Protein AF-Q09I59-F1 (afdb_monomer)

Solvent-accessible surface area (backbone atoms only — not comparable to full-atom values): 8907 Å² total; per-residue (Å²): 117,71,69,51,73,42,78,78,50,72,44,81,43,88,93,27,93,47,53,35,36,32,31,35,45,63,81,45,91,86,39,67,25,33,36,39,41,29,48,41,69,92,40,78,48,29,37,40,35,38,41,41,76,60,78,83,62,91,60,56,68,72,19,42,50,50,52,49,53,52,51,53,55,29,48,50,63,65,67,69,67,82,77,74,91,72,101,75,76,78,73,66,84,68,60,46,74,46,81,46,103,76,83,51,68,38,32,20,57,72,46,79,43,51,49,87,98,36,50,28,40,35,32,38,49,74,55,52,98,77,73,97,73,86,81,86,77,91,80,84,82,80,88,83,137

Sequence (145 aa):
DGCQWRKYGQKMAKGNPWPRAYFRCTVSPGCPVRKQVQRCEEDTSILVTTYEGTHNHALSLAAAVMASTTSAAASMLLTGSTTSATPHMATTPQFITISGPQGQNSTAVPAISASSPFPTITLDLTNTPASQISNRSNNSPGTPS

Structure (mmCIF, N/CA/C/O backbone):
data_AF-Q09I59-F1
#
_entry.id   AF-Q09I59-F1
#
loop_
_atom_site.group_PDB
_atom_site.id
_atom_site.type_symbol
_atom_site.label_atom_id
_atom_site.label_alt_id
_atom_site.label_comp_id
_atom_site.label_asym_id
_atom_site.label_entity_id
_atom_site.label_seq_id
_atom_site.pdbx_PDB_ins_code
_atom_site.Cartn_x
_atom_site.Cartn_y
_atom_site.Cartn_z
_atom_site.occupancy
_atom_site.B_iso_or_equiv
_atom_site.auth_seq_id
_atom_site.auth_comp_id
_atom_site.auth_asym_id
_atom_site.auth_atom_id
_atom_site.pdbx_PDB_model_num
ATOM 1 N N . ASP A 1 1 ? 3.744 9.230 1.809 1.00 65.81 1 ASP A N 1
ATOM 2 C CA . ASP A 1 1 ? 4.600 8.054 1.526 1.00 65.81 1 ASP A CA 1
ATOM 3 C C . ASP A 1 1 ? 5.380 8.175 0.206 1.00 65.81 1 ASP A C 1
ATOM 5 O O . ASP A 1 1 ? 6.298 7.396 -0.010 1.00 65.81 1 ASP A O 1
ATOM 9 N N . GLY A 1 2 ? 5.091 9.157 -0.665 1.00 72.75 2 GLY A N 1
ATOM 10 C CA . GLY A 1 2 ? 5.968 9.551 -1.785 1.00 72.75 2 GLY A CA 1
ATOM 11 C C . GLY A 1 2 ? 6.022 8.559 -2.954 1.00 72.75 2 GLY A C 1
ATOM 12 O O . GLY A 1 2 ? 6.623 8.850 -3.984 1.00 72.75 2 GLY A O 1
ATOM 13 N N . CYS A 1 3 ? 5.372 7.406 -2.812 1.00 83.81 3 CYS A N 1
ATOM 14 C CA . CYS A 1 3 ? 5.214 6.402 -3.853 1.00 83.81 3 CYS A CA 1
ATOM 15 C C . CYS A 1 3 ? 3.894 6.606 -4.607 1.00 83.81 3 CYS A C 1
ATOM 17 O O . CYS A 1 3 ? 2.929 7.155 -4.076 1.00 83.81 3 CYS A O 1
ATOM 19 N N . GLN A 1 4 ? 3.834 6.121 -5.846 1.00 90.12 4 GLN A N 1
ATOM 20 C CA . GLN A 1 4 ? 2.592 6.086 -6.616 1.00 90.12 4 GLN A CA 1
ATOM 21 C C . GLN A 1 4 ? 1.852 4.778 -6.340 1.00 90.12 4 GLN A C 1
ATOM 23 O O . GLN A 1 4 ? 2.411 3.692 -6.519 1.00 90.12 4 GLN A O 1
ATOM 28 N N . TRP A 1 5 ? 0.595 4.889 -5.912 1.00 93.56 5 TRP A N 1
ATOM 29 C CA . TRP A 1 5 ? -0.233 3.754 -5.519 1.00 93.56 5 TRP A CA 1
ATOM 30 C C . TRP A 1 5 ? -1.458 3.628 -6.402 1.00 93.56 5 TRP A C 1
ATOM 32 O O . TRP A 1 5 ? -2.155 4.605 -6.669 1.00 93.56 5 TRP A O 1
ATOM 42 N N . ARG A 1 6 ? -1.793 2.388 -6.757 1.00 96.50 6 ARG A N 1
ATOM 43 C CA . ARG A 1 6 ? -3.065 2.057 -7.397 1.00 96.50 6 ARG A CA 1
ATOM 44 C C . ARG A 1 6 ? -3.838 1.068 -6.544 1.00 96.50 6 ARG A C 1
ATOM 46 O O . ARG A 1 6 ? -3.310 0.017 -6.176 1.00 96.50 6 ARG A O 1
ATOM 53 N N . LYS A 1 7 ? -5.097 1.398 -6.253 1.00 96.62 7 LYS A N 1
ATOM 54 C CA . LYS A 1 7 ? -6.031 0.484 -5.593 1.00 96.62 7 LYS A CA 1
ATOM 55 C C . LYS A 1 7 ? -6.340 -0.674 -6.538 1.00 96.62 7 LYS A C 1
ATOM 57 O O . LYS A 1 7 ? -6.671 -0.439 -7.700 1.00 96.62 7 LYS A O 1
ATOM 62 N N . TYR A 1 8 ? -6.218 -1.904 -6.053 1.00 95.50 8 TYR A N 1
ATOM 63 C CA . TYR A 1 8 ? -6.540 -3.106 -6.835 1.00 95.50 8 TYR A CA 1
ATOM 64 C C . TYR A 1 8 ? -7.641 -3.955 -6.200 1.00 95.50 8 TYR A C 1
ATOM 66 O O . TYR A 1 8 ? -8.172 -4.847 -6.852 1.00 95.50 8 TYR A O 1
ATOM 74 N N . GLY A 1 9 ? -8.000 -3.682 -4.946 1.00 96.94 9 GLY A N 1
ATOM 75 C CA . GLY A 1 9 ? -9.042 -4.427 -4.262 1.00 96.94 9 GLY A CA 1
ATOM 76 C C . GLY A 1 9 ? -9.508 -3.755 -2.981 1.00 96.94 9 GLY A C 1
ATOM 77 O O . GLY A 1 9 ? -8.887 -2.822 -2.461 1.00 96.94 9 GLY A O 1
ATOM 78 N N . GLN A 1 10 ? -10.627 -4.253 -2.476 1.00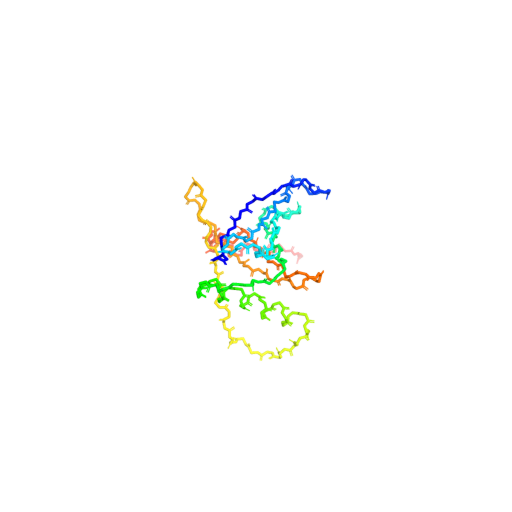 97.06 10 GLN A N 1
ATOM 79 C CA . GLN A 1 10 ? -11.176 -3.912 -1.175 1.00 97.06 10 GLN A CA 1
ATOM 80 C C . GLN A 1 10 ? -11.911 -5.135 -0.628 1.00 97.06 10 GLN A C 1
ATOM 82 O O . GLN A 1 10 ? -12.586 -5.827 -1.388 1.00 97.06 10 GLN A O 1
ATOM 87 N N . LYS A 1 11 ? -11.786 -5.401 0.673 1.00 95.88 11 LYS A N 1
ATOM 88 C CA . LYS A 1 11 ? -12.460 -6.525 1.332 1.00 95.88 11 LYS A CA 1
ATOM 89 C C . LYS A 1 11 ? -13.043 -6.081 2.671 1.00 95.88 11 LYS A C 1
ATOM 91 O O . LYS A 1 11 ? -12.357 -5.393 3.425 1.00 95.88 11 LYS A O 1
ATOM 96 N N . MET A 1 12 ? -14.273 -6.501 2.974 1.00 94.62 12 MET A N 1
ATOM 97 C CA . MET A 1 12 ? -14.809 -6.387 4.335 1.00 94.62 12 MET A CA 1
ATOM 98 C C . MET A 1 12 ? -13.981 -7.260 5.275 1.00 94.62 12 MET A C 1
ATOM 100 O O . MET A 1 12 ? -13.681 -8.416 4.960 1.00 94.62 12 MET A O 1
ATOM 104 N N . ALA A 1 13 ? -13.578 -6.702 6.409 1.00 87.44 13 ALA A N 1
ATOM 105 C CA . ALA A 1 13 ? -12.882 -7.461 7.431 1.00 87.44 13 ALA A CA 1
ATOM 106 C C . ALA A 1 13 ? -13.898 -8.060 8.402 1.00 87.44 13 ALA A C 1
ATOM 108 O O . ALA A 1 13 ? -14.928 -7.465 8.696 1.00 87.44 13 ALA A O 1
ATOM 109 N N . LYS A 1 14 ? -13.608 -9.262 8.896 1.00 88.31 14 LYS A N 1
ATOM 110 C CA . LYS A 1 14 ? -14.402 -9.870 9.961 1.00 88.31 14 LYS A CA 1
ATOM 111 C C . LYS A 1 14 ? -14.180 -9.061 11.245 1.00 88.31 14 LYS A C 1
ATOM 113 O O . LYS A 1 14 ? -13.031 -8.769 11.556 1.00 88.31 14 LYS A O 1
ATOM 118 N N . GLY A 1 15 ? -15.253 -8.701 11.946 1.00 87.94 15 GLY A N 1
ATOM 119 C CA . GLY A 1 15 ? -15.206 -7.862 13.154 1.00 87.94 15 GLY A CA 1
ATOM 120 C C . GLY A 1 15 ? -15.238 -6.366 12.845 1.00 87.94 15 GLY A C 1
ATOM 121 O O . GLY A 1 15 ? -16.060 -5.646 13.385 1.00 87.94 15 GLY A O 1
ATOM 122 N N . ASN A 1 16 ? -14.466 -5.909 11.862 1.00 88.38 16 ASN A N 1
ATOM 123 C CA . ASN A 1 16 ? -14.328 -4.479 11.611 1.00 88.38 16 ASN A CA 1
ATOM 124 C C . ASN A 1 16 ? -15.332 -3.945 10.555 1.00 88.38 16 ASN A C 1
ATOM 126 O O . ASN A 1 16 ? -15.283 -4.387 9.399 1.00 88.38 16 ASN A O 1
ATOM 130 N N . PRO A 1 17 ? -16.193 -2.959 10.897 1.00 90.81 17 PRO A N 1
ATOM 131 C CA . PRO A 1 17 ? -17.176 -2.375 9.974 1.00 90.81 17 PRO A CA 1
ATOM 132 C C . PRO A 1 17 ? -16.533 -1.567 8.836 1.00 90.81 17 PRO A C 1
ATOM 134 O O . PRO A 1 17 ? -17.186 -1.266 7.834 1.00 90.81 17 PRO A O 1
ATOM 137 N N . TRP A 1 18 ? -15.248 -1.227 8.961 1.00 90.12 18 TRP A N 1
ATOM 138 C CA . TRP A 1 18 ? -14.497 -0.484 7.962 1.00 90.12 18 TRP A CA 1
ATOM 139 C C . TRP A 1 18 ? -13.745 -1.428 7.017 1.00 90.12 18 TRP A C 1
ATOM 141 O O . TRP A 1 18 ? -12.897 -2.224 7.451 1.00 90.12 18 TRP A O 1
ATOM 151 N N . PRO A 1 19 ? -13.996 -1.334 5.698 1.00 93.50 19 PRO A N 1
ATOM 152 C CA . PRO A 1 19 ? -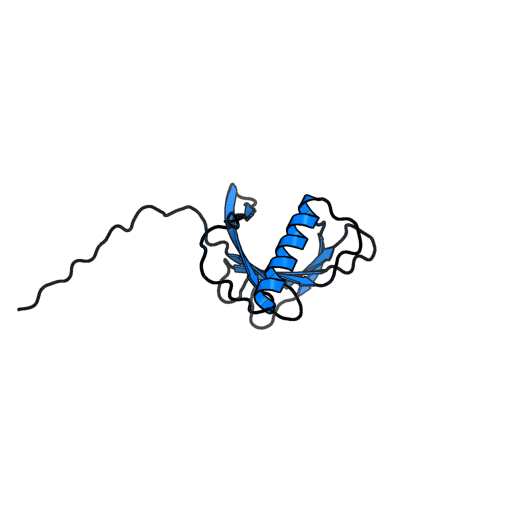13.352 -2.208 4.734 1.00 93.50 19 PRO A CA 1
ATOM 153 C C . PRO A 1 19 ? -11.839 -1.978 4.685 1.00 93.50 19 PRO A C 1
ATOM 155 O O . PRO A 1 19 ? -11.354 -0.848 4.746 1.00 93.50 19 PRO A O 1
ATOM 158 N N . ARG A 1 20 ? -11.089 -3.060 4.468 1.00 95.69 20 ARG A N 1
ATOM 159 C CA . ARG A 1 20 ? -9.653 -3.010 4.183 1.00 95.69 20 ARG A CA 1
ATOM 160 C C . ARG A 1 20 ? -9.436 -2.752 2.695 1.00 95.69 20 ARG A C 1
ATOM 162 O O . ARG A 1 20 ? -9.881 -3.541 1.856 1.00 95.69 20 ARG A O 1
ATOM 169 N N . ALA A 1 21 ? -8.754 -1.662 2.360 1.00 96.88 21 ALA A N 1
ATOM 170 C CA . ALA A 1 21 ? -8.381 -1.317 0.991 1.00 96.88 21 ALA A CA 1
ATOM 171 C C . ALA A 1 21 ? -6.960 -1.801 0.673 1.00 96.88 21 ALA A C 1
ATOM 173 O O . ALA A 1 21 ? -6.067 -1.702 1.512 1.00 96.88 21 ALA A O 1
ATOM 174 N N . TYR A 1 22 ? -6.747 -2.297 -0.547 1.00 96.69 22 TYR A N 1
ATOM 175 C CA . TYR A 1 22 ? -5.474 -2.867 -0.984 1.00 96.69 22 TYR A CA 1
ATOM 176 C C . TYR A 1 22 ? -4.890 -2.083 -2.156 1.00 96.69 22 TYR A C 1
ATOM 178 O O . TYR A 1 22 ? -5.573 -1.825 -3.156 1.00 96.69 22 TYR A O 1
ATOM 186 N N . PHE A 1 23 ? -3.608 -1.744 -2.045 1.00 96.75 23 PHE A N 1
ATOM 187 C CA . PHE A 1 23 ? -2.884 -0.934 -3.016 1.00 96.75 23 PHE A CA 1
ATOM 188 C C . PHE A 1 23 ? -1.577 -1.602 -3.430 1.00 96.75 23 PHE A C 1
ATOM 190 O O . PHE A 1 23 ? -0.944 -2.303 -2.639 1.00 96.75 23 PHE A O 1
ATOM 197 N N . ARG A 1 24 ? -1.163 -1.359 -4.673 1.00 95.62 24 ARG A N 1
ATOM 198 C CA . ARG A 1 24 ? 0.139 -1.771 -5.212 1.00 95.62 24 ARG A CA 1
ATOM 199 C C . ARG A 1 24 ? 0.921 -0.558 -5.692 1.00 95.62 24 ARG A C 1
ATOM 201 O O . ARG A 1 24 ? 0.307 0.404 -6.167 1.00 95.62 24 ARG A O 1
ATOM 208 N N . CYS A 1 25 ? 2.243 -0.622 -5.587 1.00 94.44 25 CYS A N 1
ATOM 209 C CA . CYS A 1 25 ? 3.121 0.365 -6.201 1.00 94.44 25 CYS A CA 1
ATOM 210 C C . CYS A 1 25 ? 2.980 0.315 -7.731 1.00 94.44 25 CYS A C 1
ATOM 212 O O . CYS A 1 25 ? 2.870 -0.765 -8.317 1.00 94.44 25 CYS A O 1
ATOM 214 N N . THR A 1 26 ? 2.975 1.477 -8.381 1.00 94.56 26 THR A N 1
ATOM 215 C CA . THR A 1 26 ? 2.922 1.591 -9.850 1.00 94.56 26 THR A CA 1
ATOM 216 C C . THR A 1 26 ? 4.092 2.357 -10.449 1.00 94.56 26 THR A C 1
ATOM 218 O O . THR A 1 26 ? 4.066 2.659 -11.635 1.00 94.56 26 THR A O 1
ATOM 221 N N . VAL A 1 27 ? 5.111 2.676 -9.649 1.00 91.44 27 VAL A N 1
ATOM 222 C CA . VAL A 1 27 ? 6.283 3.438 -10.110 1.00 91.44 27 VAL A CA 1
ATOM 223 C C . VAL A 1 27 ? 7.111 2.644 -11.125 1.00 91.44 27 VAL A C 1
ATOM 225 O O . VAL A 1 27 ? 7.604 3.220 -12.086 1.00 91.44 27 VAL A O 1
ATOM 228 N N . SER A 1 28 ? 7.237 1.328 -10.937 1.00 92.12 28 SER A N 1
ATOM 229 C CA . SER A 1 28 ? 7.914 0.431 -11.877 1.00 92.12 28 SER A CA 1
ATOM 230 C C . SER A 1 28 ? 7.043 -0.792 -12.175 1.00 92.12 28 SER A C 1
ATOM 232 O O . SER A 1 28 ? 6.421 -1.328 -11.244 1.00 92.12 28 SER A O 1
ATOM 234 N N . PRO A 1 29 ? 6.983 -1.261 -13.436 1.00 92.50 29 PRO A N 1
ATOM 235 C CA . PRO A 1 29 ? 6.348 -2.528 -13.773 1.00 92.50 29 PRO A CA 1
ATOM 236 C C . PRO A 1 29 ? 6.895 -3.671 -12.911 1.00 92.50 29 PRO A C 1
ATOM 238 O O . PRO A 1 29 ? 8.101 -3.826 -12.746 1.00 92.50 29 PRO A O 1
ATOM 241 N N . GLY A 1 30 ? 5.999 -4.475 -12.339 1.00 93.19 30 GLY A N 1
ATOM 242 C CA . GLY A 1 30 ? 6.392 -5.624 -11.521 1.00 93.19 30 GLY A CA 1
ATOM 243 C C . GLY A 1 30 ? 6.960 -5.283 -10.139 1.00 93.19 30 GLY A C 1
ATOM 244 O O . GLY A 1 30 ? 7.471 -6.181 -9.476 1.00 93.19 30 GLY A O 1
ATOM 245 N N . CYS A 1 31 ? 6.870 -4.031 -9.670 1.00 94.06 31 CYS A N 1
ATOM 246 C CA . CYS A 1 31 ? 7.241 -3.705 -8.292 1.00 94.06 31 CYS A CA 1
ATOM 247 C C . CYS A 1 31 ? 6.417 -4.552 -7.298 1.00 94.06 31 CYS A C 1
ATOM 249 O O . CYS A 1 31 ? 5.181 -4.517 -7.355 1.00 94.06 31 CYS A O 1
ATOM 251 N N . PRO A 1 32 ? 7.059 -5.311 -6.387 1.00 93.81 32 PRO A N 1
ATOM 252 C CA . PRO A 1 32 ? 6.350 -6.239 -5.509 1.00 93.81 32 PRO A CA 1
ATOM 253 C C . PRO A 1 32 ? 5.662 -5.535 -4.334 1.00 93.81 32 PRO A C 1
ATOM 255 O O . PRO A 1 32 ? 4.869 -6.166 -3.638 1.00 93.81 32 PRO A O 1
ATOM 258 N N . VAL A 1 33 ? 5.938 -4.242 -4.117 1.00 93.19 33 VAL A N 1
ATOM 259 C CA . VAL A 1 33 ? 5.457 -3.504 -2.948 1.00 93.19 33 VAL A CA 1
ATOM 260 C C . VAL A 1 33 ? 3.943 -3.331 -2.962 1.00 93.19 33 VAL A C 1
ATOM 262 O O . VAL A 1 33 ? 3.341 -2.835 -3.926 1.00 93.19 33 VAL A O 1
ATOM 265 N N . ARG A 1 34 ? 3.331 -3.692 -1.839 1.00 94.75 34 ARG A N 1
ATOM 266 C CA . ARG A 1 34 ? 1.895 -3.597 -1.580 1.00 94.75 34 ARG A CA 1
ATOM 267 C C . ARG A 1 34 ? 1.667 -2.895 -0.252 1.00 94.75 34 ARG A C 1
ATOM 269 O O . ARG A 1 34 ? 2.525 -2.909 0.622 1.00 94.75 34 ARG A O 1
ATOM 276 N N . LYS A 1 35 ? 0.493 -2.293 -0.093 1.00 92.81 35 LYS A N 1
ATOM 277 C CA . LYS A 1 35 ? 0.027 -1.845 1.219 1.00 92.81 35 LYS A CA 1
ATOM 278 C C . LYS A 1 35 ? -1.446 -2.136 1.418 1.00 92.81 35 LYS A C 1
ATOM 280 O O . LYS A 1 35 ? -2.223 -2.126 0.455 1.00 92.81 35 LYS A O 1
ATOM 285 N N . GLN A 1 36 ? -1.828 -2.366 2.664 1.00 94.38 36 GLN A N 1
ATOM 286 C CA . GLN A 1 36 ? -3.223 -2.411 3.080 1.00 94.38 36 GLN A CA 1
ATOM 287 C C . GLN A 1 36 ? -3.512 -1.224 3.987 1.00 94.38 36 GLN A C 1
ATOM 289 O O . GLN A 1 36 ? -2.683 -0.880 4.819 1.00 94.38 36 GLN A O 1
ATOM 294 N N . VAL A 1 37 ? -4.676 -0.604 3.820 1.00 94.06 37 VAL A N 1
ATOM 295 C CA . VAL A 1 37 ? -5.137 0.503 4.665 1.00 94.06 37 VAL A CA 1
ATOM 296 C C . VAL A 1 37 ? -6.476 0.115 5.263 1.00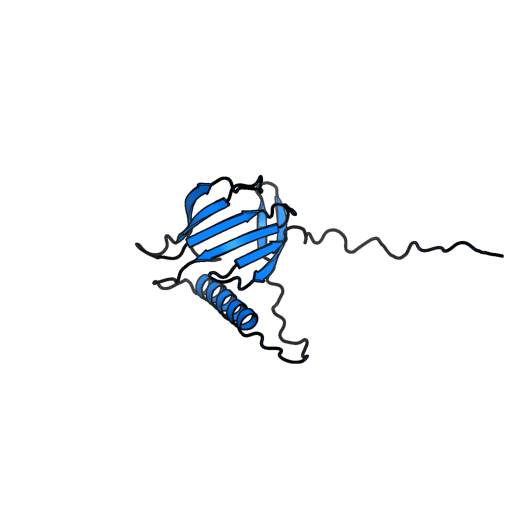 94.06 37 VAL A C 1
ATOM 298 O O . VAL A 1 37 ? -7.377 -0.323 4.537 1.00 94.06 37 VAL A O 1
ATOM 301 N N . GLN A 1 38 ? -6.612 0.269 6.573 1.00 93.62 38 GLN A N 1
ATOM 302 C CA . GLN A 1 38 ? -7.849 -0.006 7.288 1.00 93.62 38 GLN A CA 1
ATOM 303 C C . GLN A 1 38 ? -7.992 0.930 8.489 1.00 93.62 38 GLN A C 1
ATOM 305 O O . GLN A 1 38 ? -7.005 1.238 9.147 1.00 93.62 38 GLN A O 1
ATOM 310 N N . ARG A 1 39 ? -9.215 1.370 8.793 1.00 92.44 39 ARG A N 1
ATOM 311 C CA . ARG A 1 39 ? -9.497 2.030 10.077 1.00 92.44 39 ARG A CA 1
ATOM 312 C C . ARG A 1 39 ? -9.497 1.010 11.207 1.00 92.44 39 ARG A C 1
ATOM 314 O O . ARG A 1 39 ? -9.888 -0.133 10.974 1.00 92.44 39 ARG A O 1
ATOM 321 N N . CYS A 1 40 ? -9.079 1.403 12.404 1.00 89.38 40 CYS A N 1
ATOM 322 C CA . CYS A 1 40 ? -9.252 0.561 13.579 1.00 89.38 40 CYS A CA 1
ATOM 323 C C . CYS A 1 40 ? -10.753 0.344 13.846 1.00 89.38 40 CYS A C 1
ATOM 325 O O . CYS A 1 40 ? -11.593 1.169 13.483 1.00 89.38 40 CYS A O 1
ATOM 327 N N . GLU A 1 41 ? -11.088 -0.818 14.398 1.00 88.06 41 GLU A N 1
ATOM 328 C CA . GLU A 1 41 ? -12.465 -1.162 14.764 1.00 88.06 41 GLU A CA 1
ATOM 329 C C . GLU A 1 41 ? -12.912 -0.371 15.995 1.00 88.06 41 GLU A C 1
ATOM 331 O O . GLU A 1 41 ? -13.999 0.197 15.995 1.00 88.06 41 GLU A O 1
ATOM 336 N N . GLU A 1 42 ? -12.039 -0.309 17.002 1.00 86.62 42 GLU A N 1
ATOM 337 C CA . GLU A 1 42 ? -12.293 0.331 18.295 1.00 86.62 42 GLU A CA 1
ATOM 338 C C . GLU A 1 42 ? -12.254 1.859 18.198 1.00 86.62 42 GLU A C 1
ATOM 340 O O . GLU A 1 42 ? -13.041 2.537 18.854 1.00 86.62 42 GLU A O 1
ATOM 345 N N . ASP A 1 43 ? -11.374 2.398 17.346 1.00 85.19 43 ASP A N 1
ATOM 346 C CA . ASP A 1 43 ? -11.212 3.840 17.171 1.00 85.19 43 ASP A CA 1
ATOM 347 C C . ASP A 1 43 ? -11.130 4.251 15.694 1.00 85.19 43 ASP A C 1
ATOM 349 O O . ASP A 1 43 ? -10.174 3.973 14.968 1.00 85.19 43 ASP A O 1
ATOM 353 N N . THR A 1 44 ? -12.149 4.975 15.238 1.00 84.00 44 THR A N 1
ATOM 354 C CA . THR A 1 44 ? -12.249 5.430 13.845 1.00 84.00 44 THR A CA 1
ATOM 355 C C . THR A 1 44 ? -11.289 6.565 13.492 1.00 84.00 44 THR A C 1
ATOM 357 O O . THR A 1 44 ? -11.082 6.820 12.296 1.00 84.00 44 THR A O 1
ATOM 360 N N . SER A 1 45 ? -10.692 7.225 14.492 1.00 83.44 45 SER A N 1
ATOM 361 C CA . SER A 1 45 ? -9.602 8.177 14.277 1.00 83.44 45 SER A CA 1
ATOM 362 C C . SER A 1 45 ? -8.315 7.465 13.863 1.00 83.44 45 SER A C 1
ATOM 364 O O . SER A 1 45 ? -7.427 8.091 13.295 1.00 83.44 45 SER A O 1
ATOM 366 N N . ILE A 1 46 ? -8.199 6.165 14.130 1.00 86.00 46 ILE A N 1
ATOM 367 C CA . ILE A 1 46 ? -6.969 5.424 13.915 1.00 86.00 46 ILE A CA 1
ATOM 368 C C . ILE A 1 46 ? -6.997 4.775 12.531 1.00 86.00 46 ILE A C 1
ATOM 370 O O . ILE A 1 46 ? -7.854 3.948 12.212 1.00 86.00 46 ILE A O 1
ATOM 374 N N . LEU A 1 47 ? -6.019 5.117 11.695 1.00 89.94 47 LEU A N 1
ATOM 375 C CA . LEU A 1 47 ? -5.762 4.491 10.402 1.00 89.94 47 LEU A CA 1
ATOM 376 C C . LEU A 1 47 ? -4.516 3.615 10.470 1.00 89.94 47 LEU A C 1
ATOM 378 O O . LEU A 1 47 ? -3.402 4.101 10.629 1.00 89.94 47 LEU A O 1
ATOM 382 N N . VAL A 1 48 ? -4.700 2.319 10.258 1.00 89.44 48 VAL A N 1
ATOM 383 C CA . VAL A 1 48 ? -3.631 1.326 10.203 1.00 89.44 48 VAL A CA 1
ATOM 384 C C . VAL A 1 48 ? -3.249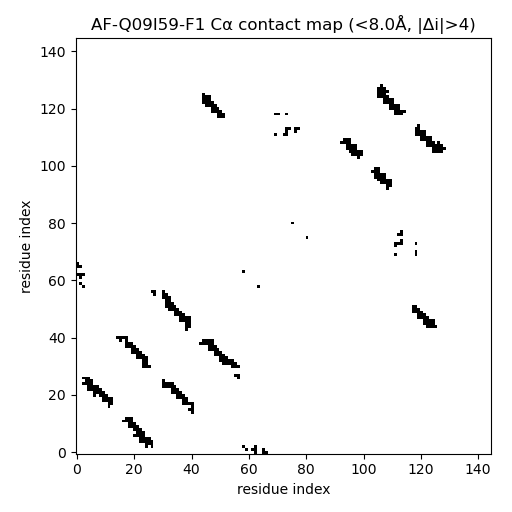 1.081 8.746 1.00 89.44 48 VAL A C 1
ATOM 386 O O . VAL A 1 48 ? -4.089 0.730 7.912 1.00 89.44 48 VAL A O 1
ATOM 389 N N . THR A 1 49 ? -1.971 1.268 8.430 1.00 90.44 49 THR A N 1
ATOM 390 C CA . THR A 1 49 ? -1.381 1.009 7.116 1.00 90.44 49 THR A CA 1
ATOM 391 C C . THR A 1 49 ? -0.247 0.006 7.235 1.00 90.44 49 THR A C 1
ATOM 393 O O . THR A 1 49 ? 0.781 0.308 7.828 1.00 90.44 49 THR A O 1
ATOM 396 N N . THR A 1 50 ? -0.383 -1.156 6.612 1.00 89.56 50 THR A N 1
ATOM 397 C CA . THR A 1 50 ? 0.653 -2.199 6.618 1.00 89.56 50 THR A CA 1
ATOM 398 C C . THR A 1 50 ? 1.299 -2.283 5.243 1.00 89.56 50 THR A C 1
ATOM 400 O O . THR A 1 50 ? 0.582 -2.339 4.241 1.00 89.56 50 THR A O 1
ATOM 403 N N . TYR A 1 51 ? 2.632 -2.267 5.183 1.00 89.19 51 TYR A N 1
ATOM 404 C CA . TYR A 1 51 ? 3.411 -2.328 3.941 1.00 89.19 51 TYR A CA 1
ATOM 405 C C . TYR A 1 51 ? 4.094 -3.683 3.787 1.00 89.19 51 TYR A C 1
ATOM 407 O O . TYR A 1 51 ? 4.719 -4.177 4.715 1.00 89.19 51 TYR A O 1
ATOM 415 N N . GLU A 1 52 ? 4.037 -4.252 2.591 1.00 89.75 52 GLU A N 1
ATOM 416 C CA . GLU A 1 52 ? 4.622 -5.547 2.251 1.00 89.75 52 GLU A CA 1
ATOM 417 C C . GLU A 1 52 ? 5.561 -5.410 1.046 1.00 89.75 52 GLU A C 1
ATOM 419 O O . GLU A 1 52 ? 5.233 -4.731 0.070 1.00 89.75 52 GLU A O 1
ATOM 424 N N . GLY A 1 53 ? 6.697 -6.111 1.093 1.00 87.69 53 GLY A N 1
ATOM 425 C CA . GLY A 1 53 ? 7.690 -6.172 0.018 1.00 87.69 53 GLY A CA 1
ATOM 426 C C . GLY A 1 53 ? 8.721 -5.040 0.044 1.00 87.69 53 GLY A C 1
ATOM 427 O O . GLY A 1 53 ? 8.690 -4.146 0.886 1.00 87.69 53 GLY A O 1
ATOM 428 N N . THR A 1 54 ? 9.646 -5.075 -0.917 1.00 88.38 54 THR A N 1
ATOM 429 C CA . THR A 1 54 ? 10.724 -4.084 -1.069 1.00 88.38 54 THR A CA 1
ATOM 430 C C . THR A 1 54 ? 10.717 -3.511 -2.480 1.00 88.38 54 THR A C 1
ATOM 432 O O . THR A 1 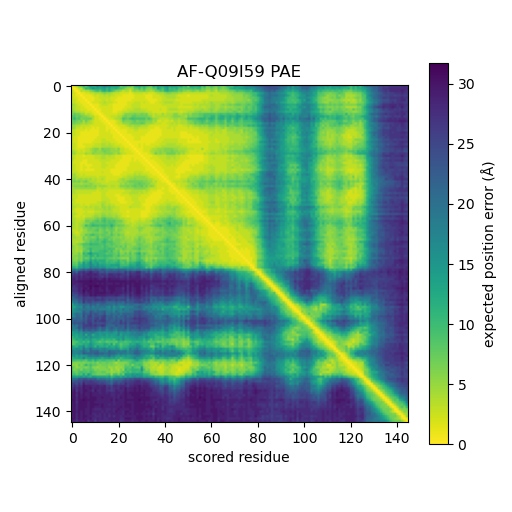54 ? 10.503 -4.234 -3.453 1.00 88.38 54 THR A O 1
ATOM 435 N N . HIS A 1 55 ? 10.937 -2.203 -2.608 1.00 90.38 55 HIS A N 1
ATOM 436 C CA . HIS A 1 55 ? 11.005 -1.557 -3.915 1.00 90.38 55 HIS A CA 1
ATOM 437 C C . HIS A 1 55 ? 12.206 -2.082 -4.709 1.00 90.38 55 HIS A C 1
ATOM 439 O O . HIS A 1 55 ? 13.321 -2.133 -4.203 1.00 90.38 55 HIS A O 1
ATOM 445 N N . ASN A 1 56 ? 11.977 -2.437 -5.972 1.00 90.25 56 ASN A N 1
ATOM 446 C CA . ASN A 1 56 ? 12.999 -2.897 -6.919 1.00 90.25 56 ASN A CA 1
ATOM 447 C C . ASN A 1 56 ? 13.346 -1.823 -7.967 1.00 90.25 56 ASN A C 1
ATOM 449 O O . ASN A 1 56 ? 13.743 -2.130 -9.087 1.00 90.25 56 ASN A O 1
ATOM 453 N N . HIS A 1 57 ? 13.131 -0.557 -7.625 1.00 90.50 57 HIS A N 1
ATOM 454 C CA . HIS A 1 57 ? 13.346 0.589 -8.497 1.00 90.50 57 HIS A CA 1
ATOM 455 C C . HIS A 1 57 ? 13.816 1.783 -7.671 1.00 90.50 57 HIS A C 1
ATOM 457 O O . HIS A 1 57 ? 13.577 1.846 -6.463 1.00 90.50 57 HIS A O 1
ATOM 463 N N . ALA A 1 58 ? 14.437 2.756 -8.336 1.00 88.88 58 ALA A N 1
ATOM 464 C CA . ALA A 1 58 ? 14.783 4.014 -7.696 1.00 88.88 58 ALA A CA 1
ATOM 465 C C . ALA A 1 58 ? 13.510 4.710 -7.194 1.00 88.88 58 ALA A C 1
ATOM 467 O O . ALA A 1 58 ? 12.494 4.800 -7.893 1.00 88.88 58 ALA A O 1
ATOM 468 N N . LEU A 1 59 ? 13.569 5.179 -5.956 1.00 87.12 59 LEU A N 1
ATOM 469 C CA . LEU A 1 59 ? 12.566 6.054 -5.378 1.00 87.12 59 LEU A CA 1
ATOM 470 C C . LEU A 1 59 ? 13.036 7.498 -5.532 1.00 87.12 59 LEU A C 1
ATOM 472 O O . LEU A 1 59 ? 14.232 7.778 -5.483 1.00 87.12 59 LEU A O 1
ATOM 476 N N . SER A 1 60 ? 12.091 8.427 -5.678 1.00 86.94 60 SER A N 1
ATOM 477 C CA . SER A 1 60 ? 12.397 9.845 -5.465 1.00 86.94 60 SER A CA 1
ATOM 478 C C . SER A 1 60 ? 13.000 10.022 -4.071 1.00 86.94 60 SER A C 1
ATOM 480 O O . SER A 1 60 ? 12.607 9.308 -3.147 1.00 86.94 60 SER A O 1
ATOM 482 N N . LEU A 1 61 ? 13.909 10.984 -3.900 1.00 82.88 61 LEU A N 1
ATOM 483 C CA . LEU A 1 61 ? 14.588 11.234 -2.627 1.00 82.88 61 LEU A CA 1
ATOM 484 C C . LEU A 1 61 ? 13.600 11.330 -1.453 1.00 82.88 61 LEU A C 1
ATOM 486 O O . LEU A 1 61 ? 13.801 10.691 -0.426 1.00 82.88 61 LEU A O 1
ATOM 490 N N . ALA A 1 62 ? 12.481 12.036 -1.633 1.00 81.31 62 ALA A N 1
ATOM 491 C CA . ALA A 1 62 ? 11.447 12.156 -0.605 1.00 81.31 62 ALA A CA 1
ATOM 492 C C . ALA A 1 62 ? 10.820 10.800 -0.219 1.00 81.31 62 ALA A C 1
ATOM 494 O O . ALA A 1 62 ? 10.587 10.524 0.956 1.00 81.31 62 ALA A O 1
ATOM 495 N N . ALA A 1 63 ? 10.561 9.937 -1.204 1.00 83.88 63 ALA A N 1
ATOM 496 C CA . ALA A 1 63 ? 10.006 8.604 -0.984 1.00 83.88 63 ALA A CA 1
ATOM 497 C C . ALA A 1 63 ? 11.035 7.651 -0.361 1.00 83.88 63 ALA A C 1
ATOM 499 O O . ALA A 1 63 ? 10.697 6.894 0.546 1.00 83.88 63 ALA A O 1
ATOM 500 N N . ALA A 1 64 ? 12.291 7.731 -0.809 1.00 83.44 64 ALA A N 1
ATOM 501 C CA . ALA A 1 64 ? 13.401 6.958 -0.267 1.00 83.44 64 ALA A CA 1
ATOM 502 C C . ALA A 1 64 ? 13.634 7.288 1.211 1.00 83.44 64 ALA A C 1
ATOM 504 O O . ALA A 1 64 ? 13.729 6.377 2.025 1.00 83.44 64 ALA A O 1
ATOM 505 N N . VAL A 1 65 ? 13.656 8.576 1.573 1.00 82.81 65 VAL A N 1
ATOM 506 C CA . VAL A 1 65 ? 13.802 9.015 2.968 1.00 82.81 65 VAL A CA 1
ATOM 507 C C . VAL A 1 65 ? 12.662 8.466 3.825 1.00 82.81 65 VAL A C 1
ATOM 509 O O . VAL A 1 65 ? 12.930 7.819 4.832 1.00 82.81 65 VAL A O 1
ATOM 512 N N . MET A 1 66 ? 11.402 8.618 3.401 1.00 80.12 66 MET A N 1
ATOM 513 C CA . MET A 1 66 ? 10.261 8.073 4.154 1.00 80.12 66 MET A CA 1
ATOM 514 C C . MET A 1 66 ? 10.333 6.548 4.330 1.00 80.12 66 MET A C 1
ATOM 516 O O . MET A 1 66 ? 10.097 6.045 5.431 1.00 80.12 66 MET A O 1
ATOM 520 N N . ALA A 1 67 ? 10.665 5.807 3.269 1.00 77.94 67 ALA A N 1
ATOM 521 C CA . ALA A 1 67 ? 10.778 4.351 3.321 1.00 77.94 67 ALA A CA 1
ATOM 522 C C . ALA A 1 67 ? 11.927 3.899 4.240 1.00 77.94 67 ALA A C 1
ATOM 524 O O . ALA A 1 67 ? 11.738 3.005 5.071 1.00 77.94 67 ALA A O 1
ATOM 525 N N . SER A 1 68 ? 13.090 4.547 4.140 1.00 78.19 68 SER A N 1
ATOM 526 C CA . SER A 1 68 ? 14.266 4.258 4.964 1.00 78.19 68 SER A CA 1
ATOM 527 C C . SER A 1 68 ? 14.025 4.574 6.435 1.00 78.19 68 SER A C 1
ATOM 529 O O . SER A 1 68 ? 14.318 3.733 7.279 1.00 78.19 68 SER A O 1
ATOM 531 N N . THR A 1 69 ? 13.437 5.731 6.759 1.00 78.94 69 THR A N 1
ATOM 532 C C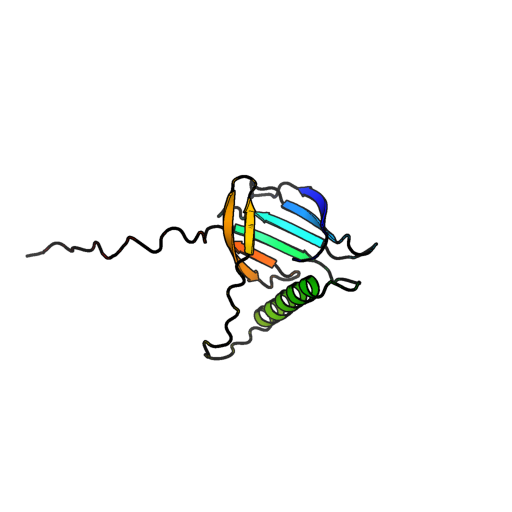A . THR A 1 69 ? 13.092 6.089 8.144 1.00 78.94 69 THR A CA 1
ATOM 533 C C . THR A 1 69 ? 12.108 5.089 8.743 1.00 78.94 69 THR A C 1
ATOM 535 O O . THR A 1 69 ? 12.321 4.624 9.860 1.00 78.94 69 THR A O 1
ATOM 538 N N . THR A 1 70 ? 11.073 4.700 7.990 1.00 77.56 70 THR A N 1
ATOM 539 C CA . THR A 1 70 ? 10.094 3.695 8.442 1.00 77.56 70 THR A CA 1
ATOM 540 C C . THR A 1 70 ? 10.768 2.351 8.718 1.00 77.56 70 THR A C 1
ATOM 542 O O . THR A 1 70 ? 10.542 1.747 9.763 1.00 77.56 70 THR A O 1
ATOM 545 N N . SER A 1 71 ? 11.626 1.896 7.801 1.00 76.44 71 SER A N 1
ATOM 546 C CA . SER A 1 71 ? 12.319 0.607 7.912 1.00 76.44 71 SER A CA 1
ATOM 547 C C . SER A 1 71 ? 13.315 0.595 9.070 1.00 76.44 71 SER A C 1
ATOM 549 O O . SER A 1 71 ? 13.316 -0.335 9.869 1.00 76.44 71 SER A O 1
ATOM 551 N N . ALA A 1 72 ? 14.133 1.644 9.197 1.00 74.50 72 ALA A N 1
ATOM 552 C CA . ALA A 1 72 ? 15.106 1.774 10.276 1.00 74.50 72 ALA A CA 1
ATOM 553 C C . ALA A 1 72 ? 14.414 1.771 11.639 1.00 74.50 72 ALA A C 1
ATOM 555 O O . ALA A 1 72 ? 14.808 1.038 12.541 1.00 74.50 72 ALA A O 1
ATOM 556 N N . ALA A 1 73 ? 13.342 2.544 11.773 1.00 74.69 73 ALA A N 1
ATOM 557 C CA . ALA A 1 73 ? 12.649 2.664 13.037 1.00 74.69 73 ALA A CA 1
ATOM 558 C C . ALA A 1 73 ? 11.841 1.393 13.385 1.00 74.69 73 ALA A C 1
ATOM 560 O O . ALA A 1 73 ? 11.798 1.010 14.551 1.00 74.69 73 ALA A O 1
ATOM 561 N N . ALA A 1 74 ? 11.312 0.661 12.395 1.00 73.94 74 ALA A N 1
ATOM 562 C CA . ALA A 1 74 ? 10.764 -0.681 12.609 1.00 73.94 74 ALA A CA 1
ATOM 563 C C . ALA A 1 74 ? 11.831 -1.678 13.107 1.00 73.94 74 ALA A C 1
ATOM 565 O O . ALA A 1 74 ? 11.570 -2.434 14.043 1.00 73.94 74 ALA A O 1
ATOM 566 N N . SER A 1 75 ? 13.044 -1.650 12.545 1.00 75.12 75 SER A N 1
ATOM 567 C CA . SER A 1 75 ? 14.146 -2.505 13.006 1.00 75.12 75 SER A CA 1
ATOM 568 C C . SER A 1 75 ? 14.502 -2.251 14.473 1.00 75.12 75 SER A C 1
ATOM 570 O O . SER A 1 75 ? 14.647 -3.210 15.223 1.00 75.12 75 SER A O 1
ATOM 572 N N . MET A 1 76 ? 14.560 -0.985 14.906 1.00 74.00 76 MET A N 1
ATOM 573 C CA . MET A 1 76 ? 14.869 -0.626 16.302 1.00 74.00 76 MET A CA 1
ATOM 574 C C . MET A 1 76 ? 13.837 -1.171 17.302 1.00 74.00 76 MET A C 1
ATOM 576 O O . MET A 1 76 ? 14.198 -1.555 18.415 1.00 74.00 76 MET A O 1
ATOM 580 N N . LEU A 1 77 ? 12.558 -1.224 16.908 1.00 75.06 77 LEU A N 1
ATOM 581 C CA . LEU A 1 77 ? 11.484 -1.791 17.729 1.00 75.06 77 LEU A CA 1
ATOM 582 C C . LEU A 1 77 ? 11.579 -3.318 17.821 1.00 75.06 77 LEU A C 1
ATOM 584 O O . LEU A 1 77 ? 11.292 -3.888 18.871 1.00 75.06 77 LEU A O 1
ATOM 588 N N . LEU A 1 78 ? 11.995 -3.979 16.738 1.00 71.06 78 LEU A N 1
ATOM 589 C CA . LEU A 1 78 ? 12.105 -5.437 16.687 1.00 71.06 78 LEU A CA 1
ATOM 590 C C . LEU A 1 78 ? 13.345 -5.959 17.429 1.00 71.06 78 LEU A C 1
ATOM 592 O O . LEU A 1 78 ? 13.290 -7.028 18.032 1.00 71.06 78 LEU A O 1
ATOM 596 N N . THR A 1 79 ? 14.452 -5.211 17.418 1.00 70.50 79 THR A N 1
ATOM 597 C CA . THR A 1 79 ? 15.703 -5.607 18.089 1.00 70.50 79 THR A CA 1
ATOM 598 C C . THR A 1 79 ? 15.753 -5.248 19.576 1.00 70.50 79 THR A C 1
ATOM 600 O O . THR A 1 79 ? 16.809 -5.400 20.189 1.00 70.50 79 THR A O 1
ATOM 603 N N . GLY A 1 80 ? 14.649 -4.772 20.170 1.00 60.62 80 GLY A N 1
ATOM 604 C CA . GLY A 1 80 ? 14.519 -4.572 21.620 1.00 60.62 80 GLY A CA 1
ATOM 605 C C . GLY A 1 80 ? 15.641 -3.738 22.246 1.00 60.62 80 GLY A C 1
ATOM 606 O O . GLY A 1 80 ? 16.051 -3.996 23.375 1.00 60.62 80 GLY A O 1
ATOM 607 N N . SER A 1 81 ? 16.201 -2.778 21.506 1.00 51.09 81 SER A N 1
ATOM 608 C CA . SER A 1 81 ? 17.354 -2.013 21.976 1.00 51.09 81 SER A CA 1
ATOM 609 C C . SER A 1 81 ? 16.899 -0.891 22.908 1.00 51.09 81 SER A C 1
ATOM 611 O O . SER A 1 81 ? 16.437 0.159 22.468 1.00 51.09 81 SER A O 1
ATOM 613 N N . THR A 1 82 ? 17.045 -1.105 24.215 1.00 53.19 82 THR A N 1
ATOM 614 C CA . THR A 1 82 ? 16.923 -0.057 25.231 1.00 53.19 82 THR A CA 1
ATOM 615 C C . THR A 1 82 ? 18.163 0.834 25.180 1.00 53.19 82 THR A C 1
ATOM 617 O O . THR A 1 82 ? 19.139 0.593 25.889 1.00 53.19 82 THR A O 1
ATOM 620 N N . THR A 1 83 ? 18.172 1.871 24.345 1.00 46.12 83 THR A N 1
ATOM 621 C CA . THR A 1 83 ? 19.135 2.956 24.558 1.00 46.12 83 THR A CA 1
ATOM 622 C C . THR A 1 83 ? 18.638 3.799 25.722 1.00 46.12 83 THR A C 1
ATOM 624 O O . THR A 1 83 ? 17.639 4.511 25.615 1.00 46.12 83 THR A O 1
ATOM 627 N N . SER A 1 84 ? 19.326 3.656 26.849 1.00 40.56 84 SER A N 1
ATOM 628 C CA . SER A 1 84 ? 19.196 4.457 28.058 1.00 40.56 84 SER A CA 1
ATOM 629 C C . SER A 1 84 ? 19.076 5.951 27.742 1.00 40.56 84 SER A C 1
ATOM 631 O O . SER A 1 84 ? 19.825 6.487 26.929 1.00 40.56 84 SER A O 1
ATOM 633 N N . ALA A 1 85 ? 18.114 6.591 28.407 1.00 44.00 85 ALA A N 1
ATOM 634 C CA . ALA A 1 85 ? 17.887 8.027 28.547 1.00 44.00 85 ALA A CA 1
ATOM 635 C C . ALA A 1 85 ? 18.917 8.977 27.894 1.00 44.00 85 ALA A C 1
ATOM 637 O O . ALA A 1 85 ? 19.939 9.306 28.486 1.00 44.00 85 ALA A O 1
ATOM 638 N N . THR A 1 86 ? 18.553 9.537 26.738 1.00 33.31 86 THR A N 1
ATOM 639 C CA . THR A 1 86 ? 18.817 10.945 26.396 1.00 33.31 86 THR A CA 1
ATOM 640 C C . THR A 1 86 ? 17.602 11.484 25.625 1.00 33.31 86 THR A C 1
ATOM 642 O O . THR A 1 86 ? 17.236 10.921 24.594 1.00 33.31 86 THR A O 1
ATOM 645 N N . PRO A 1 87 ? 16.921 12.549 26.087 1.00 44.38 87 PRO A N 1
ATOM 646 C CA . PRO A 1 87 ? 15.782 13.128 25.385 1.00 44.38 87 PRO A CA 1
ATOM 647 C C . PRO A 1 87 ? 16.283 14.146 24.351 1.00 44.38 87 PRO A C 1
ATOM 649 O O . PRO A 1 87 ? 15.956 15.323 24.434 1.00 44.38 87 PRO A O 1
ATOM 652 N N . HIS A 1 88 ? 17.156 13.745 23.422 1.00 38.56 88 HIS A N 1
ATOM 653 C CA . HIS A 1 88 ? 17.645 14.672 22.395 1.00 38.56 88 HIS A CA 1
ATOM 654 C C . HIS A 1 88 ? 18.222 13.970 21.158 1.00 38.56 88 HIS A C 1
ATOM 656 O O . HIS A 1 88 ? 19.370 14.170 20.782 1.00 38.56 88 HIS A O 1
ATOM 662 N N . MET A 1 89 ? 17.398 13.192 20.465 1.00 36.34 89 MET A N 1
ATOM 663 C CA . MET A 1 89 ? 17.297 13.355 19.016 1.00 36.34 89 MET A CA 1
ATOM 664 C C . MET A 1 89 ? 15.814 13.475 18.737 1.00 36.34 89 MET A C 1
ATOM 666 O O . MET A 1 89 ? 15.085 12.486 18.707 1.00 36.34 89 MET A O 1
ATOM 670 N N . ALA A 1 90 ? 15.358 14.722 18.645 1.00 35.50 90 ALA A N 1
ATOM 671 C CA . ALA A 1 90 ? 14.028 15.042 18.189 1.00 35.50 90 ALA A CA 1
ATOM 672 C C . ALA A 1 90 ? 13.823 14.354 16.833 1.00 35.50 90 ALA A C 1
ATOM 674 O O . ALA A 1 90 ? 14.225 14.867 15.790 1.00 35.50 90 ALA A O 1
ATOM 675 N N . THR A 1 91 ? 13.160 13.195 16.852 1.00 38.72 91 THR A N 1
ATOM 676 C CA . THR A 1 91 ? 12.224 12.870 15.785 1.00 38.72 91 THR A CA 1
ATOM 677 C C . THR A 1 91 ? 11.256 14.031 15.844 1.00 38.72 91 THR A C 1
ATOM 679 O O . THR A 1 91 ? 10.384 14.070 16.711 1.00 38.72 91 THR A O 1
ATOM 682 N N . THR A 1 92 ? 11.512 15.063 15.038 1.00 36.22 92 THR A N 1
ATOM 683 C CA . THR A 1 92 ? 10.543 16.128 14.815 1.00 36.22 92 THR A CA 1
ATOM 684 C C . THR A 1 92 ? 9.227 15.391 14.611 1.00 36.22 92 THR A C 1
ATOM 686 O O . THR A 1 92 ? 9.233 14.469 13.790 1.00 36.22 92 THR A O 1
ATOM 689 N N . PRO A 1 93 ? 8.154 15.656 15.377 1.00 42.34 93 PRO A N 1
ATOM 690 C CA . PRO A 1 93 ? 6.872 15.043 15.087 1.00 42.34 93 PRO A CA 1
ATOM 691 C C . PRO A 1 93 ? 6.533 15.462 13.659 1.00 42.34 93 PRO A C 1
ATOM 693 O O . PRO A 1 93 ? 6.149 16.602 13.407 1.00 42.34 93 PRO A O 1
ATOM 696 N N . GLN A 1 94 ? 6.813 14.568 12.707 1.00 51.06 94 GLN A N 1
ATOM 697 C CA . GLN A 1 94 ? 6.513 14.741 11.298 1.00 51.06 94 GLN A CA 1
ATOM 698 C C . GLN A 1 94 ? 5.005 14.583 11.243 1.00 51.06 94 GLN A C 1
ATOM 700 O O . GLN A 1 94 ? 4.477 13.482 11.083 1.00 51.06 94 GLN A O 1
ATOM 705 N N . PHE A 1 95 ? 4.313 15.676 11.536 1.00 54.41 95 PHE A N 1
ATOM 706 C CA . PHE A 1 95 ? 2.878 15.710 11.451 1.00 54.41 95 PHE A CA 1
ATOM 707 C C . PHE A 1 95 ? 2.507 15.456 9.998 1.00 54.41 95 PHE A C 1
ATOM 709 O O . PHE A 1 95 ? 3.050 16.068 9.075 1.00 54.41 95 PHE A O 1
ATOM 716 N N . ILE A 1 96 ? 1.602 14.513 9.784 1.00 62.81 96 ILE A N 1
ATOM 717 C CA . ILE A 1 96 ? 1.060 14.294 8.453 1.00 62.81 96 ILE A CA 1
ATOM 718 C C . ILE A 1 96 ? -0.203 15.137 8.380 1.00 62.81 96 ILE A C 1
ATOM 720 O O . ILE A 1 96 ? -1.199 14.822 9.029 1.00 62.81 96 ILE A O 1
ATOM 724 N N . THR A 1 97 ? -0.143 16.224 7.612 1.00 53.47 97 THR A N 1
ATOM 725 C CA . THR A 1 97 ? -1.331 17.008 7.271 1.00 53.47 97 THR A CA 1
ATOM 726 C C . THR A 1 97 ? -2.067 16.309 6.141 1.00 53.47 97 THR A C 1
ATOM 728 O O . THR A 1 97 ? -1.545 16.196 5.030 1.00 53.47 97 THR A O 1
ATOM 731 N N . ILE A 1 98 ? -3.286 15.849 6.409 1.00 58.56 98 ILE A N 1
ATOM 732 C CA . ILE A 1 98 ? -4.182 15.322 5.377 1.00 58.56 98 ILE A CA 1
ATOM 733 C C . ILE A 1 98 ? -5.217 16.402 5.065 1.00 58.56 98 ILE A C 1
ATOM 735 O O . ILE A 1 98 ? -6.022 16.766 5.920 1.00 58.56 98 ILE A O 1
ATOM 739 N N . SER A 1 99 ? -5.190 16.921 3.837 1.00 50.97 99 SER A N 1
ATOM 740 C CA . SER A 1 99 ? -6.189 17.871 3.344 1.00 50.97 99 SER A CA 1
ATOM 741 C C . SER A 1 99 ? -7.470 17.121 2.967 1.00 50.97 99 SER A C 1
ATOM 743 O O . SER A 1 99 ? -7.501 16.402 1.966 1.00 50.97 99 SER A O 1
ATOM 745 N N . GLY A 1 100 ? -8.521 17.251 3.779 1.00 51.59 100 GLY A N 1
ATOM 746 C CA . GLY A 1 100 ? -9.844 16.709 3.464 1.00 51.59 100 GLY A CA 1
ATOM 747 C C . GLY A 1 100 ? -10.613 17.577 2.451 1.00 51.59 100 GLY A C 1
ATOM 748 O O . GLY A 1 100 ? -10.326 18.768 2.320 1.00 51.59 100 GLY A O 1
ATOM 749 N N . PRO A 1 101 ? -11.643 17.034 1.771 1.00 43.38 101 PRO A N 1
ATOM 750 C CA . PRO A 1 101 ? -12.441 17.747 0.761 1.00 43.38 101 PRO A CA 1
ATOM 751 C C . PRO A 1 101 ? -13.322 18.895 1.310 1.00 43.38 101 PRO A C 1
ATOM 753 O O . PRO A 1 101 ? -14.166 19.415 0.590 1.00 43.38 101 PRO A O 1
ATOM 756 N N . GLN A 1 102 ? -13.134 19.312 2.568 1.00 43.16 102 GLN A N 1
ATOM 757 C CA . GLN A 1 102 ? -13.965 20.303 3.264 1.00 43.16 102 GLN A CA 1
ATOM 758 C C . GLN A 1 102 ? -13.165 21.362 4.053 1.00 43.16 102 GLN A C 1
ATOM 760 O O . GLN A 1 102 ? -13.707 22.002 4.948 1.00 43.16 102 GLN A O 1
ATOM 765 N N . GLY A 1 103 ? -11.872 21.557 3.758 1.00 46.75 103 GLY A N 1
ATOM 766 C CA . GLY A 1 103 ? -11.048 22.572 4.441 1.00 46.75 103 GLY A CA 1
ATOM 767 C C . GLY A 1 103 ? -10.674 22.230 5.891 1.00 46.75 103 GLY A C 1
ATOM 768 O O . GLY A 1 103 ? -10.078 23.048 6.585 1.00 46.75 103 GLY A O 1
ATOM 769 N N . GLN A 1 104 ? -10.988 21.017 6.349 1.00 46.19 104 GLN A N 1
ATOM 770 C CA . GLN A 1 104 ? -10.491 20.473 7.608 1.00 46.19 104 GLN A CA 1
ATOM 771 C C . GLN A 1 104 ? -9.117 19.842 7.351 1.00 46.19 104 GLN A C 1
ATOM 773 O O . GLN A 1 104 ? -9.007 18.816 6.674 1.00 46.19 104 GLN A O 1
ATOM 778 N N . ASN A 1 105 ? -8.067 20.491 7.852 1.00 48.88 105 ASN A N 1
ATOM 779 C CA . ASN A 1 105 ? -6.717 19.938 7.872 1.00 48.88 105 ASN A CA 1
ATOM 780 C C . ASN A 1 105 ? -6.570 19.107 9.148 1.00 48.88 105 ASN A C 1
ATOM 782 O O . ASN A 1 105 ? -6.527 19.662 10.245 1.00 48.88 105 ASN A O 1
ATOM 786 N N . SER A 1 106 ? -6.512 17.784 9.009 1.00 57.22 106 SER A N 1
ATOM 787 C CA . SER A 1 106 ? -6.254 16.890 10.140 1.00 57.22 106 SER A CA 1
ATOM 788 C C . SER A 1 106 ? -4.749 16.684 10.288 1.00 57.22 106 SER A C 1
ATOM 790 O O . SER A 1 106 ? -4.077 16.293 9.330 1.00 57.22 106 SER A O 1
ATOM 792 N N . THR A 1 107 ? -4.235 16.959 11.485 1.00 60.19 107 THR A N 1
ATOM 793 C CA . THR A 1 107 ? -2.840 16.737 11.876 1.00 60.19 107 THR A CA 1
ATOM 794 C C . THR A 1 107 ? -2.767 15.388 12.584 1.00 60.19 107 THR A C 1
ATOM 796 O O . THR A 1 107 ? -3.370 15.219 13.639 1.00 60.19 107 THR A O 1
ATOM 799 N N . ALA A 1 108 ? -2.059 14.417 12.007 1.00 64.12 108 ALA A N 1
ATOM 800 C CA . ALA A 1 108 ? -1.919 13.086 12.599 1.00 64.12 108 ALA A CA 1
ATOM 801 C C . ALA A 1 108 ? -0.486 12.824 13.075 1.00 64.12 108 ALA A C 1
ATOM 803 O O . ALA A 1 108 ? 0.478 13.227 12.411 1.00 64.12 108 ALA A O 1
ATOM 804 N N . VAL A 1 109 ? -0.353 12.115 14.200 1.00 68.06 109 VAL A N 1
ATOM 805 C CA . VAL A 1 109 ? 0.932 11.591 14.685 1.00 68.06 109 VAL A CA 1
ATOM 806 C C . VAL A 1 109 ? 1.102 10.144 14.201 1.00 68.06 109 VAL A C 1
ATOM 808 O O . VAL A 1 109 ? 0.257 9.299 14.503 1.00 68.06 109 VAL A O 1
ATOM 811 N N . PRO A 1 110 ? 2.140 9.829 13.405 1.00 70.31 110 PRO A N 1
ATOM 812 C CA . PRO A 1 110 ? 2.382 8.461 12.968 1.00 70.31 110 PRO A CA 1
ATOM 813 C C . PRO A 1 110 ? 3.119 7.675 14.061 1.00 70.31 110 PRO A C 1
ATOM 815 O O . PRO A 1 110 ? 4.238 8.018 14.439 1.00 70.31 110 PRO A O 1
ATOM 818 N N . ALA A 1 111 ? 2.516 6.588 14.530 1.00 76.31 111 ALA A N 1
ATOM 819 C CA . ALA A 1 111 ? 3.182 5.553 15.308 1.00 76.31 111 ALA A CA 1
ATOM 820 C C . ALA A 1 111 ? 3.550 4.385 14.386 1.00 76.31 111 ALA A C 1
ATOM 822 O O . ALA A 1 111 ? 2.780 3.985 13.517 1.00 76.31 111 ALA A O 1
ATOM 823 N N . ILE A 1 112 ? 4.735 3.822 14.571 1.00 70.38 112 ILE A N 1
ATOM 824 C CA . ILE A 1 112 ? 5.224 2.670 13.812 1.00 70.38 112 ILE A CA 1
ATOM 825 C C . ILE A 1 112 ? 5.250 1.455 14.727 1.00 70.38 112 ILE A C 1
ATOM 827 O O . ILE A 1 112 ? 5.734 1.519 15.853 1.00 70.38 112 ILE A O 1
ATOM 831 N N . SER A 1 113 ? 4.726 0.341 14.239 1.00 67.94 113 SER A N 1
ATOM 832 C CA . SER A 1 113 ? 4.796 -0.951 14.902 1.00 67.94 113 SER A CA 1
ATOM 833 C C . SER A 1 113 ? 5.427 -1.953 13.946 1.00 67.94 113 SER A C 1
ATOM 835 O O . SER A 1 113 ? 4.986 -2.122 12.805 1.00 67.94 113 SER A O 1
ATOM 837 N N . ALA A 1 114 ? 6.485 -2.613 14.406 1.00 59.09 114 ALA A N 1
ATOM 838 C CA . ALA A 1 114 ? 7.123 -3.706 13.691 1.00 59.09 114 ALA A CA 1
ATOM 839 C C . ALA A 1 114 ? 6.418 -5.028 14.031 1.00 59.09 114 ALA A C 1
ATOM 841 O O . ALA A 1 114 ? 6.988 -5.899 14.686 1.00 59.09 114 ALA A O 1
ATOM 842 N N . SER A 1 115 ? 5.150 -5.178 13.641 1.00 58.78 115 SER A N 1
ATOM 843 C CA . SER A 1 115 ? 4.467 -6.466 13.756 1.00 58.78 115 SER A CA 1
ATOM 844 C C . SER A 1 115 ? 4.945 -7.399 12.640 1.00 58.78 115 SER A C 1
ATOM 846 O O . SER A 1 115 ? 4.841 -7.098 11.455 1.00 58.78 115 SER A O 1
ATOM 848 N N . SER A 1 116 ? 5.516 -8.549 13.001 1.00 50.81 116 SER A N 1
ATOM 849 C CA . SER A 1 116 ? 5.922 -9.556 12.014 1.00 50.81 116 SER A CA 1
ATOM 850 C C . SER A 1 116 ? 4.697 -10.044 11.215 1.00 50.81 116 SER A C 1
ATOM 852 O O . SER A 1 116 ? 3.657 -10.299 11.830 1.00 50.81 116 SER A O 1
ATOM 854 N N . PRO A 1 117 ? 4.774 -10.172 9.873 1.00 58.75 117 PRO A N 1
ATOM 855 C CA . PRO A 1 117 ? 5.974 -10.082 9.035 1.00 58.75 117 PRO A CA 1
ATOM 856 C C . PRO A 1 117 ? 6.194 -8.720 8.344 1.00 58.75 117 PRO A C 1
ATOM 858 O O . PRO A 1 117 ? 7.102 -8.610 7.521 1.00 58.75 117 PRO A O 1
ATOM 861 N N . PHE A 1 118 ? 5.397 -7.684 8.637 1.00 67.06 118 PHE A N 1
ATOM 862 C CA . PHE A 1 118 ? 5.328 -6.468 7.818 1.00 67.06 118 PHE A CA 1
ATOM 863 C C . PHE A 1 118 ? 5.242 -5.174 8.644 1.00 67.06 118 PHE A C 1
ATOM 865 O O . PHE A 1 118 ? 4.388 -5.068 9.527 1.00 67.06 118 PHE A O 1
ATOM 872 N N . PRO A 1 119 ? 6.047 -4.138 8.333 1.00 71.44 119 PRO A N 1
ATOM 873 C CA . PRO A 1 119 ? 5.970 -2.865 9.040 1.00 71.44 119 PRO A CA 1
ATOM 874 C C . PRO A 1 119 ? 4.570 -2.249 8.923 1.00 71.44 119 PRO A C 1
ATOM 876 O O . PRO A 1 119 ? 4.004 -2.125 7.830 1.00 71.44 119 PRO A O 1
ATOM 879 N N . THR A 1 120 ? 4.027 -1.837 10.067 1.00 79.88 120 THR A N 1
ATOM 880 C CA . THR A 1 120 ? 2.707 -1.222 10.185 1.00 79.88 120 THR A CA 1
ATOM 881 C C . THR A 1 120 ? 2.842 0.204 10.710 1.00 79.88 120 THR A C 1
ATOM 883 O O . THR A 1 120 ? 3.493 0.451 11.720 1.00 79.88 120 THR A O 1
ATOM 886 N N . ILE A 1 121 ? 2.227 1.153 10.012 1.00 81.19 121 ILE A N 1
ATOM 887 C CA . ILE A 1 121 ? 2.113 2.554 10.407 1.00 81.19 121 ILE A CA 1
ATOM 888 C C . ILE A 1 121 ? 0.681 2.795 10.865 1.00 81.19 121 ILE A C 1
ATOM 890 O O . ILE A 1 121 ? -0.259 2.614 10.094 1.00 81.19 121 ILE A O 1
ATOM 894 N N . THR A 1 122 ? 0.526 3.250 12.093 1.00 81.69 122 THR A N 1
ATOM 895 C CA . THR A 1 122 ? -0.742 3.643 12.692 1.00 81.69 122 THR A CA 1
ATOM 896 C C . THR A 1 122 ? -0.778 5.164 12.773 1.00 81.69 122 THR A C 1
ATOM 898 O O . THR A 1 122 ? 0.087 5.770 13.396 1.00 81.69 122 THR A O 1
ATOM 901 N N . LEU A 1 123 ? -1.745 5.797 12.117 1.00 79.94 123 LEU A N 1
ATOM 902 C CA . LEU A 1 123 ? -1.962 7.239 12.189 1.00 79.94 123 LEU A CA 1
ATOM 903 C C . LEU A 1 123 ? -3.183 7.513 13.057 1.00 79.94 123 LEU A C 1
ATOM 905 O O . LEU A 1 123 ? -4.268 7.053 12.716 1.00 79.94 123 LEU A O 1
ATOM 909 N N . ASP A 1 124 ? -3.009 8.283 14.125 1.00 77.75 124 ASP A N 1
ATOM 910 C CA . ASP A 1 124 ? -4.116 8.785 14.940 1.00 77.75 124 ASP A CA 1
ATOM 911 C C . ASP A 1 124 ? -4.541 10.175 14.448 1.00 77.75 124 ASP A C 1
ATOM 913 O O . ASP A 1 124 ? -3.741 11.116 14.433 1.00 77.75 124 ASP A O 1
ATOM 917 N N . LEU A 1 125 ? -5.792 10.288 14.002 1.00 72.88 125 LEU A N 1
ATOM 918 C CA . LEU A 1 125 ? -6.386 11.507 13.456 1.00 72.88 125 LEU A CA 1
ATOM 919 C C . LEU A 1 125 ? -7.025 12.399 14.538 1.00 72.88 125 LEU A C 1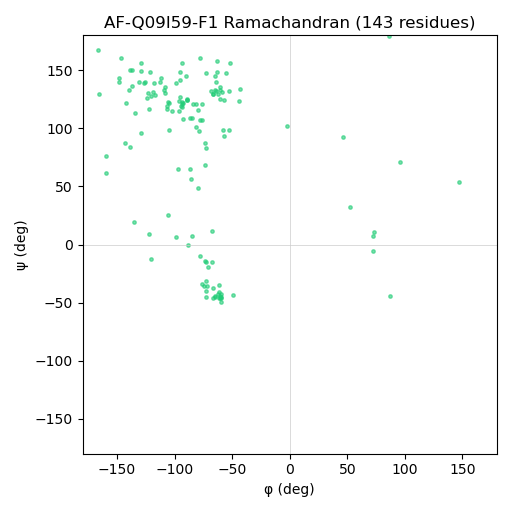
ATOM 921 O O . LEU A 1 125 ? -7.545 13.459 14.189 1.00 72.88 125 LEU A O 1
ATOM 925 N N . THR A 1 126 ? -7.004 12.023 15.823 1.00 63.59 126 THR A N 1
ATOM 926 C CA . THR A 1 126 ? -7.574 12.852 16.908 1.00 63.59 126 THR A CA 1
ATOM 927 C C . THR A 1 126 ? -6.746 14.093 17.248 1.00 63.59 126 THR A C 1
ATOM 929 O O . THR A 1 126 ? -7.263 15.016 17.880 1.00 63.59 126 THR A O 1
ATOM 932 N N . ASN A 1 127 ? -5.490 14.176 16.795 1.00 50.47 127 ASN A N 1
ATOM 933 C CA . ASN A 1 127 ? -4.564 15.250 17.159 1.00 50.47 127 ASN A CA 1
ATOM 934 C C . ASN A 1 127 ? -4.797 16.558 16.368 1.00 50.47 127 ASN A C 1
ATOM 936 O O . ASN A 1 127 ? -3.878 17.187 15.845 1.00 50.47 127 ASN A O 1
ATOM 940 N N . THR A 1 128 ? -6.047 17.014 16.304 1.00 44.28 128 THR A N 1
ATOM 941 C CA . THR A 1 128 ? -6.386 18.407 15.991 1.00 44.28 128 THR A CA 1
ATOM 942 C C . THR A 1 128 ? -5.769 19.325 17.055 1.00 44.28 128 THR A C 1
ATOM 944 O O . THR A 1 128 ? -6.080 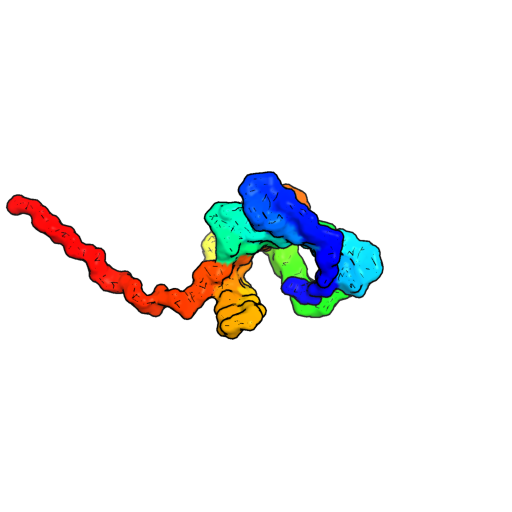19.155 18.234 1.00 44.28 128 THR A O 1
ATOM 947 N N . PRO A 1 129 ? -4.959 20.346 16.710 1.00 40.66 129 PRO A N 1
ATOM 948 C CA . PRO A 1 129 ? -4.626 21.412 17.648 1.00 40.66 129 PRO A CA 1
ATOM 949 C C . PRO A 1 129 ? -5.847 22.331 17.813 1.00 40.66 129 PRO A C 1
ATOM 951 O O . PRO A 1 129 ? -5.866 23.470 17.362 1.00 40.66 129 PRO A O 1
ATOM 954 N N . ALA A 1 130 ? -6.899 21.818 18.440 1.00 39.75 130 ALA A N 1
ATOM 955 C CA . ALA A 1 130 ? -8.033 22.590 18.914 1.00 39.75 130 ALA A CA 1
ATOM 956 C C . ALA A 1 130 ? -8.405 22.044 20.292 1.00 39.75 130 ALA A C 1
ATOM 958 O O . ALA A 1 130 ? -9.251 21.163 20.393 1.00 39.75 130 ALA A O 1
ATOM 959 N N . SER A 1 131 ? -7.698 22.542 21.316 1.00 38.03 131 SER A N 1
ATOM 960 C CA . SER A 1 131 ? -8.074 22.639 22.748 1.00 38.03 131 SER A CA 1
ATOM 961 C C . SER A 1 131 ? -6.861 22.474 23.681 1.00 38.03 131 SER A C 1
ATOM 963 O O . SER A 1 131 ? -6.869 21.680 24.612 1.00 38.03 131 SER A O 1
ATOM 965 N N . GLN A 1 132 ? -5.806 23.266 23.476 1.00 40.41 132 GLN A N 1
ATOM 966 C CA . GLN A 1 132 ? -4.930 23.682 24.580 1.00 40.41 132 GLN A CA 1
ATOM 967 C C . GLN A 1 132 ? -5.393 25.074 25.027 1.00 40.41 132 GLN A C 1
ATOM 969 O O . GLN A 1 132 ? -4.701 26.048 24.792 1.00 40.41 132 GLN A O 1
ATOM 974 N N . ILE A 1 133 ? -6.613 25.175 25.565 1.00 45.25 133 ILE A N 1
ATOM 975 C CA . ILE A 1 133 ? -7.083 26.194 26.523 1.00 45.25 133 ILE A CA 1
ATOM 976 C C . ILE A 1 133 ? -8.404 25.649 27.085 1.00 45.25 133 ILE A C 1
ATOM 978 O O . ILE A 1 133 ? -9.303 25.301 26.328 1.00 45.25 133 ILE A O 1
ATOM 982 N N . SER A 1 134 ? -8.513 25.645 28.414 1.00 44.03 134 SER A N 1
ATOM 983 C CA . SER A 1 134 ? -9.652 25.201 29.238 1.00 44.03 134 SER A CA 1
ATOM 984 C C . SER A 1 134 ? -9.560 23.768 29.762 1.00 44.03 134 SER A C 1
ATOM 986 O O . SER A 1 134 ? -10.341 22.904 29.396 1.00 44.03 134 SER A O 1
ATOM 988 N N . ASN A 1 135 ? -8.651 23.543 30.712 1.00 33.44 135 ASN A N 1
ATOM 989 C CA . ASN A 1 135 ? -9.106 23.080 32.027 1.00 33.44 135 ASN A CA 1
ATOM 990 C C . ASN A 1 135 ? -8.038 23.368 33.088 1.00 33.44 135 ASN A C 1
ATOM 992 O O . ASN A 1 135 ? -7.302 22.494 33.541 1.00 33.44 135 ASN A O 1
ATOM 996 N N . ARG A 1 136 ? -7.936 24.641 33.488 1.00 33.22 136 ARG A N 1
ATOM 997 C CA . ARG A 1 136 ? -7.292 24.987 34.755 1.00 33.22 136 ARG A CA 1
ATOM 998 C C . ARG A 1 136 ? -8.317 24.693 35.852 1.00 33.22 136 ARG A C 1
ATOM 1000 O O . ARG A 1 136 ? -9.222 25.482 36.074 1.00 33.22 136 ARG A O 1
ATOM 1007 N N . SER A 1 137 ? -8.166 23.516 36.448 1.00 36.38 137 SER A N 1
ATOM 1008 C CA . SER A 1 137 ? -8.538 23.166 37.821 1.00 36.38 137 SER A CA 1
ATOM 1009 C C . SER A 1 137 ? -9.922 23.609 38.309 1.00 36.38 137 SER A C 1
ATOM 1011 O O . SER A 1 137 ? -10.052 24.655 38.934 1.00 36.38 137 SER A O 1
ATOM 1013 N N . ASN A 1 138 ? -10.919 22.735 38.169 1.00 36.47 138 ASN A N 1
ATOM 1014 C CA . ASN A 1 138 ? -12.010 22.676 39.140 1.00 36.47 138 ASN A CA 1
ATOM 1015 C C . ASN A 1 138 ? -11.785 21.433 40.003 1.00 36.47 138 ASN A C 1
ATOM 1017 O O . ASN A 1 138 ? -12.067 20.314 39.584 1.00 36.47 138 ASN A O 1
ATOM 1021 N N . ASN A 1 139 ? -11.207 21.630 41.184 1.00 34.25 139 ASN A N 1
ATOM 1022 C CA . ASN A 1 139 ? -11.197 20.611 42.224 1.00 34.25 139 ASN A CA 1
ATOM 1023 C C . ASN A 1 139 ? -11.347 21.323 43.572 1.00 34.25 139 ASN A C 1
ATOM 1025 O O . ASN A 1 139 ? -10.368 21.727 44.195 1.00 34.25 139 ASN A O 1
ATOM 1029 N N . SER A 1 140 ? -12.598 21.546 43.970 1.00 39.66 140 SER A N 1
ATOM 1030 C CA . SER A 1 140 ? -12.959 21.779 45.367 1.00 39.66 140 SER A CA 1
ATOM 1031 C C . SER A 1 140 ? -13.240 20.422 46.004 1.00 39.66 140 SER A C 1
ATOM 1033 O O . SER A 1 140 ? -14.131 19.723 45.521 1.00 39.66 140 SER A O 1
ATOM 1035 N N . PRO A 1 141 ? -12.570 20.053 47.102 1.00 42.09 141 PRO A N 1
ATOM 1036 C CA . PRO A 1 141 ? -13.076 19.034 48.003 1.00 42.09 141 PRO A CA 1
ATOM 1037 C C . PRO A 1 141 ? -13.827 19.711 49.153 1.00 42.09 141 PRO A C 1
ATOM 1039 O O . PRO A 1 141 ? -13.307 20.610 49.814 1.00 42.09 141 PRO A O 1
ATOM 1042 N N . GLY A 1 142 ? -15.067 19.271 49.361 1.00 34.09 142 GLY A N 1
ATOM 1043 C CA . GLY A 1 142 ? -15.852 19.579 50.546 1.00 34.09 142 GLY A CA 1
ATOM 1044 C C . GLY A 1 142 ? -15.218 19.026 51.824 1.00 34.09 142 GLY A C 1
ATOM 1045 O O . GLY A 1 142 ? -14.410 18.099 51.808 1.00 34.09 142 GLY A O 1
ATOM 1046 N N . THR A 1 143 ? -15.621 19.650 52.921 1.00 39.59 143 THR A N 1
ATOM 1047 C CA . THR A 1 143 ? -15.346 19.343 54.328 1.00 39.59 143 THR A CA 1
ATOM 1048 C C . THR A 1 143 ? -15.637 17.892 54.732 1.00 39.59 143 THR A C 1
ATOM 1050 O O . THR A 1 143 ? -16.514 17.241 54.160 1.00 39.59 143 THR A O 1
ATOM 1053 N N . PRO A 1 144 ? -14.973 17.417 55.802 1.00 42.69 144 PRO A N 1
ATOM 1054 C CA . PRO A 1 144 ? -15.753 16.862 56.911 1.00 42.69 144 PRO A CA 1
ATOM 1055 C C . PRO A 1 144 ? -15.265 17.280 58.316 1.00 42.69 144 PRO A C 1
ATOM 1057 O O . PRO A 1 144 ? -14.069 17.453 58.535 1.00 42.69 144 PRO A O 1
ATOM 1060 N N . SER A 1 145 ? -16.252 17.336 59.226 1.00 33.84 145 SER A N 1
ATOM 1061 C CA . SER A 1 145 ? -16.235 17.435 60.705 1.00 33.84 145 SER A CA 1
ATOM 1062 C C . SER A 1 145 ? -15.680 18.692 61.373 1.00 33.84 145 SER A C 1
ATOM 1064 O O . SER A 1 145 ? -14.451 18.889 61.404 1.00 33.84 145 SER A O 1
#

Foldseek 3Di:
DQFDKDWDDWADDVLAPWIKTKIDTDPDPPFPKIKIWTADRVDNLKIKIWIDDDGPDDGDPVVVVVVVVLVVVLVCQVVVDPPPDDPDDPPPQPFDFDQDPPRDTFTWRWDWHNDPPTIMIMTGRPPDPDDPPDDDDDDDDDDDD

Mean predicted aligned error: 13.67 Å

InterPro domains:
  IPR003657 WRKY domain [PF03106] (1-57)
  IPR003657 WRKY domain [PS50811] (1-60)
  IPR003657 WRKY domain [SM00774] (1-59)
  IPR036576 WRKY domain superfamily [G3DSA:2.20.25.80] (1-59)
  IPR036576 WRKY domain superfamily [SSF118290] (1-58)
  IPR044810 WRKY transcription factor, plant [PTHR31429] (1-137)

Organism: Physcomitrium patens (NCBI:txid3218)

Nearest PDB structures (foldseek):
  7z0u-assembly1_A  TM=8.936E-01  e=3.854E-06  Arabidopsis thaliana
  5w3x-assembly2_D  TM=9.176E-01  e=5.173E-05  Arabidopsis thaliana
  8iex-assembly1_A  TM=8.045E-01  e=1.399E-04  Arabidopsis thaliana
  6bap-assembly2_C-2  TM=5.844E-01  e=4.068E+00  Stigmatella aurantiaca DW4/3-1

Secondary structure (DSSP, 8-state):
--S-EEEEEEEPPSS-SSPEEEEEE-SSTT---EEEEEE-SS-TTEEEEEEES---SPPPHHHHHHHHHHHHHHHHHHTT--------S------EEEE-TTS-EEEEEEEEE--TTS-EEEEETT--S--SS--S---PPPP--

Radius of gyration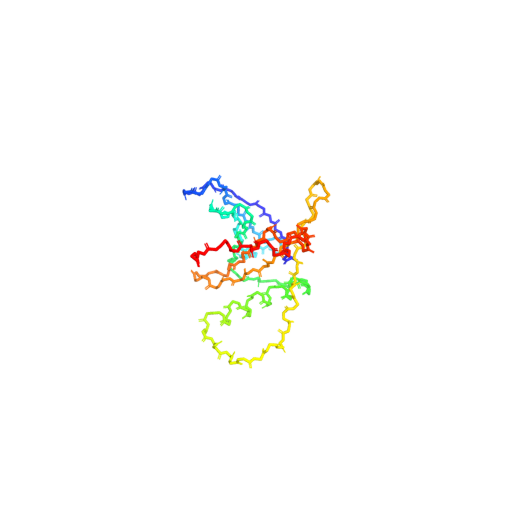: 19.73 Å; Cα contacts (8 Å, |Δi|>4): 228; chains: 1; bounding box: 36×36×74 Å

pLDDT: mean 71.11, std 21.04, range [33.22, 97.06]